Protein AF-A0A7C1UW33-F1 (afdb_monomer_lite)

Radius of gyration: 31.29 Å; chains: 1; bounding box: 49×69×85 Å

pLDDT: mean 89.71, std 13.71, range [46.09, 98.75]

Secondary structure (DSSP, 8-state):
---SHHHHHHHHGGGSS----PPP-PPPPHHHHHHHHHTT-HHHHHHHHHHHHHHH--TTHHHHHHHHHHHHHHHHHHHHHHHHHHHHTT-HHHHHHHHHHHHHH-TT-HHHHHHHHHHHHHHHHHHHHHHHHHHHHHHHHHHHHHHHHHHHHHH-TT-HHHHHHHHHHHHHHHHHHHHHHHH-

Sequence (184 aa):
MKMIPLLLVLFLSVLFTGCIKLPGVKQPSLQEIDNWVASKQYGKALNALKTRQQKQGSPGLEDKIMFIENIASSFDRNQSKLVNALIDQHHLLEARKKLNTALASNPEGKQLNEVRERLNDIQRTKISRLQAQQLLSKAEWLLRARAIQKSLTAIKPDDANGEDNSNIIATQIQNTAGELYHLG

Structure (mmCIF, N/CA/C/O backbone):
data_AF-A0A7C1UW33-F1
#
_entry.id   AF-A0A7C1UW33-F1
#
loop_
_atom_site.group_PDB
_atom_site.id
_atom_site.type_symbol
_atom_site.label_atom_id
_atom_site.label_alt_id
_atom_site.label_comp_id
_atom_site.label_asym_id
_atom_site.label_entity_id
_atom_site.label_seq_id
_atom_site.pdbx_PDB_ins_code
_atom_site.Cartn_x
_atom_site.Cartn_y
_atom_site.Cartn_z
_atom_site.occupancy
_atom_site.B_iso_or_equiv
_atom_site.auth_seq_id
_atom_site.auth_comp_id
_atom_site.auth_asym_id
_atom_site.auth_atom_id
_atom_site.pdbx_PDB_model_num
ATOM 1 N N . MET A 1 1 ? 22.557 59.563 9.976 1.00 46.09 1 MET A N 1
ATOM 2 C CA . MET A 1 1 ? 21.243 58.889 10.092 1.00 46.09 1 MET A CA 1
ATOM 3 C C . MET A 1 1 ? 21.462 57.421 10.465 1.00 46.09 1 MET A C 1
ATOM 5 O O . MET A 1 1 ? 21.650 56.590 9.592 1.00 46.09 1 MET A O 1
ATOM 9 N N . LYS A 1 2 ? 21.548 57.114 11.766 1.00 52.41 2 LYS A N 1
ATOM 10 C CA . LYS A 1 2 ? 21.754 55.761 12.323 1.00 52.41 2 LYS A CA 1
ATOM 11 C C . LYS A 1 2 ? 20.864 55.621 13.567 1.00 52.41 2 LYS A C 1
ATOM 13 O O . LYS A 1 2 ? 21.349 55.739 14.681 1.00 52.41 2 LYS A O 1
ATOM 18 N N . MET A 1 3 ? 19.550 55.487 13.384 1.00 54.88 3 MET A N 1
ATOM 19 C CA . MET A 1 3 ? 18.581 55.362 14.494 1.00 54.88 3 MET A CA 1
ATOM 20 C C . MET A 1 3 ? 17.491 54.306 14.239 1.00 54.88 3 MET A C 1
ATOM 22 O O . MET A 1 3 ? 16.453 54.305 14.882 1.00 54.88 3 MET A O 1
ATOM 26 N N . ILE A 1 4 ? 17.730 53.379 13.310 1.00 59.78 4 ILE A N 1
ATOM 27 C CA . ILE A 1 4 ? 16.784 52.308 12.967 1.00 59.78 4 ILE A CA 1
ATOM 28 C C . ILE A 1 4 ? 17.007 50.988 13.751 1.00 59.78 4 ILE A C 1
ATOM 30 O O . ILE A 1 4 ? 16.020 50.289 13.972 1.00 59.78 4 ILE A O 1
ATOM 34 N N . PRO A 1 5 ? 18.205 50.619 14.271 1.00 58.53 5 PRO A N 1
ATOM 35 C CA . PRO A 1 5 ? 18.362 49.293 14.881 1.00 58.53 5 PRO A CA 1
ATOM 36 C C . PRO A 1 5 ? 17.792 49.186 16.306 1.00 58.53 5 PRO A C 1
ATOM 38 O O . PRO A 1 5 ? 17.570 48.077 16.780 1.00 58.53 5 PRO A O 1
ATOM 41 N N . LEU A 1 6 ? 17.522 50.305 16.993 1.00 56.12 6 LEU A N 1
ATOM 42 C CA . LEU A 1 6 ? 17.045 50.281 18.384 1.00 56.12 6 LEU A CA 1
ATOM 43 C C . LEU A 1 6 ? 15.547 49.942 18.493 1.00 56.12 6 LEU A C 1
ATOM 45 O O . LEU A 1 6 ? 15.125 49.291 19.445 1.00 56.12 6 LEU A O 1
ATOM 49 N N . LEU A 1 7 ? 14.743 50.338 17.499 1.00 57.91 7 LEU A N 1
ATOM 50 C CA . LEU A 1 7 ? 13.293 50.111 17.517 1.00 57.91 7 LEU A CA 1
ATOM 51 C C . LEU A 1 7 ? 12.934 48.637 17.253 1.00 57.91 7 LEU A C 1
ATOM 53 O O . LEU A 1 7 ? 11.930 48.139 17.756 1.00 57.91 7 LEU A O 1
ATOM 57 N N . LEU A 1 8 ? 13.783 47.923 16.504 1.00 57.81 8 LEU A N 1
ATOM 58 C CA . LEU A 1 8 ? 13.555 46.524 16.135 1.00 57.81 8 LEU A CA 1
ATOM 59 C C . LEU A 1 8 ? 13.801 45.559 17.308 1.00 57.81 8 LEU A C 1
ATOM 61 O O . LEU A 1 8 ?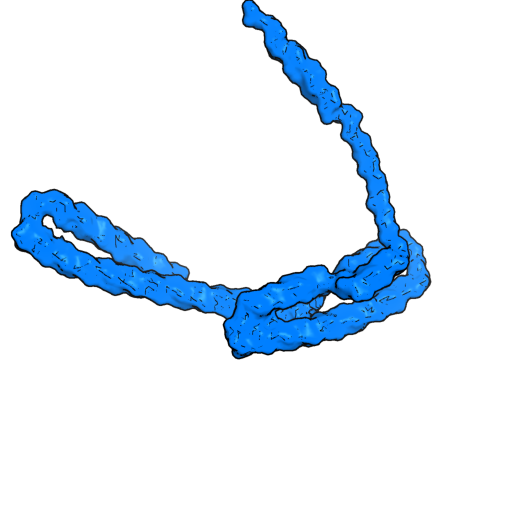 13.129 44.538 17.422 1.00 57.81 8 LEU A O 1
ATOM 65 N N . VAL A 1 9 ? 14.720 45.908 18.215 1.00 60.41 9 VAL A N 1
ATOM 66 C CA . VAL A 1 9 ? 15.020 45.108 19.417 1.00 60.41 9 VAL A CA 1
ATOM 67 C C . VAL A 1 9 ? 13.920 45.258 20.474 1.00 60.41 9 VAL A C 1
ATOM 69 O O . VAL A 1 9 ? 13.610 44.295 21.173 1.00 60.41 9 VAL A O 1
ATOM 72 N N . LEU A 1 10 ? 13.268 46.426 20.550 1.00 56.59 10 LEU A N 1
ATOM 73 C CA . LEU A 1 10 ? 12.170 46.666 21.493 1.00 56.59 10 LEU A CA 1
ATOM 74 C C . LEU A 1 10 ? 10.876 45.929 21.100 1.00 56.59 10 LEU A C 1
ATOM 76 O O . LEU A 1 10 ? 10.093 45.557 21.966 1.00 56.59 10 LEU A O 1
ATOM 80 N N . PHE A 1 11 ? 10.652 45.690 19.803 1.00 59.22 11 PHE A N 1
ATOM 81 C CA . PHE A 1 11 ? 9.469 44.960 19.333 1.00 59.22 11 PHE A CA 1
ATOM 82 C C . PHE A 1 11 ? 9.611 43.436 19.500 1.00 59.22 11 PHE A C 1
ATOM 84 O O . PHE A 1 11 ? 8.617 42.729 19.659 1.00 59.22 11 PHE A O 1
ATOM 91 N N . LEU A 1 12 ? 10.846 42.919 19.520 1.00 60.03 12 LEU A N 1
ATOM 92 C CA . LEU A 1 12 ? 11.114 41.480 19.614 1.00 60.03 12 LEU A CA 1
ATOM 93 C C . LEU A 1 12 ? 10.947 40.917 21.038 1.00 60.03 12 LEU A C 1
ATOM 95 O O . LEU A 1 12 ? 10.664 39.732 21.197 1.00 60.03 12 LEU A O 1
ATOM 99 N N . SER A 1 13 ? 11.075 41.747 22.077 1.00 57.03 13 SER A N 1
ATOM 100 C CA . SER A 1 13 ? 10.945 41.313 23.477 1.00 57.03 13 SER A CA 1
ATOM 101 C C . SER A 1 13 ? 9.493 41.145 23.944 1.00 57.03 13 SER A C 1
ATOM 103 O O . SER A 1 13 ? 9.244 40.415 24.903 1.00 57.03 13 SER A O 1
ATOM 105 N N . VAL A 1 14 ? 8.519 41.741 23.244 1.00 59.16 14 VAL A N 1
ATOM 106 C CA . VAL A 1 14 ? 7.083 41.611 23.568 1.00 59.16 14 VAL A CA 1
ATOM 107 C C . VAL A 1 14 ? 6.503 40.267 23.096 1.00 59.16 14 VAL A C 1
ATOM 109 O O . VAL A 1 14 ? 5.477 39.823 23.602 1.00 59.16 14 VAL A O 1
ATOM 112 N N . LEU A 1 15 ? 7.180 39.561 22.185 1.00 58.38 15 LEU A N 1
ATOM 113 C CA . LEU A 1 15 ? 6.715 38.269 21.662 1.00 58.38 15 LEU A CA 1
ATOM 114 C C . LEU A 1 15 ? 7.091 37.061 22.540 1.00 58.38 15 LEU A C 1
ATOM 116 O O . LEU A 1 15 ? 6.596 35.964 22.292 1.00 58.38 15 LEU A O 1
ATOM 120 N N . PHE A 1 16 ? 7.925 37.236 23.574 1.00 56.84 16 PHE A N 1
ATOM 121 C CA . PHE A 1 16 ? 8.459 36.121 24.374 1.00 56.84 16 PHE A CA 1
ATOM 122 C C . PHE A 1 16 ? 7.877 35.970 25.790 1.00 56.84 16 PHE A C 1
ATOM 124 O O . PHE A 1 16 ? 8.214 35.009 26.476 1.00 56.84 16 PHE A O 1
ATOM 131 N N . THR A 1 17 ? 6.977 36.846 26.250 1.00 60.03 17 THR A N 1
ATOM 132 C CA . THR A 1 17 ? 6.416 36.764 27.620 1.00 60.03 17 THR A CA 1
ATOM 133 C C . THR A 1 17 ? 5.085 36.008 27.725 1.00 60.03 17 THR A C 1
ATOM 135 O O . THR A 1 17 ? 4.523 35.882 28.812 1.00 60.03 17 THR A O 1
ATOM 138 N N . GLY A 1 18 ? 4.593 35.429 26.628 1.00 55.75 18 GLY A N 1
ATOM 139 C CA . GLY A 1 18 ? 3.346 34.665 26.592 1.00 55.75 18 GLY A CA 1
ATOM 140 C C . GLY A 1 18 ? 3.531 33.154 26.739 1.00 55.75 18 GLY A C 1
ATOM 141 O O . GLY A 1 18 ? 3.188 32.416 25.820 1.00 55.75 18 GLY A O 1
ATOM 142 N N . CYS A 1 19 ? 4.014 32.662 27.885 1.00 65.06 19 CYS A N 1
ATOM 143 C CA . CYS A 1 19 ? 3.826 31.251 28.251 1.00 65.06 19 CYS A CA 1
ATOM 144 C C . CYS A 1 19 ? 2.333 31.003 28.523 1.00 65.06 19 CYS A C 1
ATOM 146 O O . CYS A 1 19 ? 1.877 31.016 29.668 1.00 65.06 19 CYS A O 1
ATOM 148 N N . ILE A 1 20 ? 1.554 30.805 27.457 1.00 60.78 20 ILE A N 1
ATOM 149 C CA . ILE A 1 20 ? 0.182 30.313 27.538 1.00 60.78 20 ILE A CA 1
ATOM 150 C C . ILE A 1 20 ? 0.252 28.952 28.230 1.00 60.78 20 ILE A C 1
ATOM 152 O O . ILE A 1 20 ? 0.746 27.974 27.667 1.00 60.78 20 ILE A O 1
ATOM 156 N N . LYS A 1 21 ? -0.234 28.887 29.475 1.00 53.84 21 LYS A N 1
ATOM 157 C CA . LYS A 1 21 ? -0.557 27.619 30.128 1.00 53.84 21 LYS A CA 1
ATOM 158 C C . LYS A 1 21 ? -1.640 26.964 29.278 1.00 53.84 21 LYS A C 1
ATOM 160 O O . LYS A 1 21 ? -2.812 27.311 29.396 1.00 53.84 21 LYS A O 1
ATOM 165 N N . LEU A 1 22 ? -1.224 26.064 28.388 1.00 57.44 22 LEU A N 1
ATOM 166 C CA . LEU A 1 22 ? -2.122 25.188 27.650 1.00 57.44 22 LEU A CA 1
ATOM 167 C C . LEU A 1 22 ? -3.066 24.546 28.676 1.00 57.44 22 LEU A C 1
ATOM 169 O O . LEU A 1 22 ? -2.571 23.912 29.615 1.00 57.44 22 LEU A O 1
ATOM 173 N N . PRO A 1 23 ? -4.392 24.747 28.566 1.00 53.59 23 PRO A N 1
ATOM 174 C CA . PRO A 1 23 ? -5.330 24.113 29.476 1.00 53.59 23 PRO A CA 1
ATOM 175 C C . PRO A 1 23 ? -5.064 22.610 29.429 1.00 53.59 23 PRO A C 1
ATOM 177 O O . PRO A 1 23 ? -5.036 22.016 28.349 1.00 53.59 23 PRO A O 1
ATOM 180 N N . GLY A 1 24 ? -4.779 22.023 30.596 1.00 59.78 24 GLY A N 1
ATOM 181 C CA . GLY A 1 24 ? -4.434 20.611 30.707 1.00 59.78 24 GLY A CA 1
ATOM 182 C C . GLY A 1 24 ? -5.463 19.780 29.953 1.00 59.78 24 GLY A C 1
ATOM 183 O O . GLY A 1 24 ? -6.662 19.955 30.168 1.00 59.78 24 GLY A O 1
ATOM 184 N N . VAL A 1 25 ? -4.992 18.932 29.033 1.00 66.75 25 VAL A N 1
ATOM 185 C CA . VAL A 1 25 ? -5.844 18.103 28.173 1.00 66.75 25 VAL A CA 1
ATOM 186 C C . VAL A 1 25 ? -6.790 17.311 29.069 1.00 66.75 25 VAL A C 1
ATOM 188 O O . VAL A 1 25 ? -6.387 16.354 29.736 1.00 66.75 25 VAL A O 1
ATOM 191 N N . LYS A 1 26 ? -8.046 17.759 29.136 1.00 77.56 26 LYS A N 1
ATOM 192 C CA . LYS A 1 26 ? -9.071 17.128 29.959 1.00 77.56 26 LYS A CA 1
ATOM 193 C C . LYS A 1 26 ? -9.269 15.720 29.415 1.00 77.56 26 LYS A C 1
ATOM 195 O O . LYS A 1 26 ? -9.483 15.545 28.216 1.00 77.56 26 LYS A O 1
ATOM 200 N N . GLN A 1 27 ? -9.149 14.712 30.278 1.00 83.19 27 GLN A N 1
ATOM 201 C CA . GLN A 1 27 ? -9.424 13.347 29.848 1.00 83.19 27 GLN A CA 1
ATOM 202 C C . GLN A 1 27 ? -10.880 13.241 29.383 1.00 83.19 27 GLN A C 1
ATOM 204 O O . GLN A 1 27 ? -11.758 13.814 30.037 1.00 83.19 27 GLN A O 1
ATOM 209 N N . PRO A 1 28 ? -11.141 12.505 28.291 1.00 89.06 28 PRO A N 1
ATOM 210 C CA . PRO A 1 28 ? -12.494 12.328 27.798 1.00 89.06 28 PRO A CA 1
ATOM 211 C C . PRO A 1 28 ? -13.367 11.644 28.855 1.00 89.06 28 PRO A C 1
ATOM 213 O O . PRO A 1 28 ? -12.953 10.729 29.582 1.00 89.06 28 PRO A O 1
ATOM 216 N N . SER A 1 29 ? -14.605 12.103 28.951 1.00 91.56 29 SER A N 1
ATOM 217 C CA . SER A 1 29 ? -15.667 11.453 29.709 1.00 91.56 29 SER A CA 1
ATOM 218 C C . SER A 1 29 ? -15.956 10.052 29.156 1.00 91.56 29 SER A C 1
ATOM 220 O O . SER A 1 29 ? -15.645 9.737 28.007 1.00 91.56 29 SER A O 1
ATOM 222 N N . LEU A 1 30 ? -16.563 9.186 29.973 1.00 92.06 30 LEU A N 1
ATOM 223 C CA . LEU A 1 30 ? -16.975 7.857 29.505 1.00 92.06 30 LEU A CA 1
ATOM 224 C C . LEU A 1 30 ? -18.007 7.951 28.371 1.00 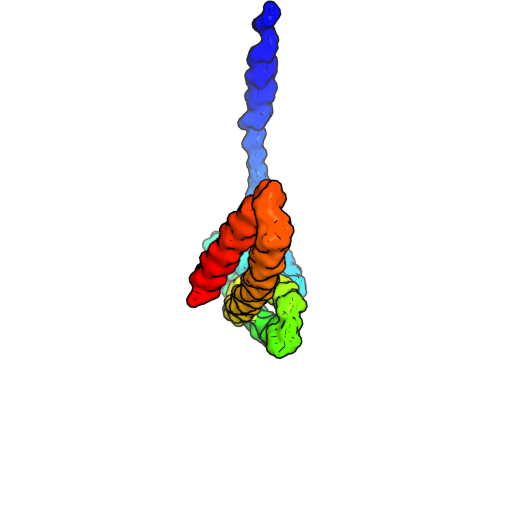92.06 30 LEU A C 1
ATOM 226 O O . LEU A 1 30 ? -17.921 7.170 27.431 1.00 92.06 30 LEU A O 1
ATOM 230 N N . GLN A 1 31 ? -18.887 8.955 28.408 1.00 95.00 31 GLN A N 1
ATOM 231 C CA . GLN A 1 31 ? -19.860 9.218 27.348 1.00 95.00 31 GLN A CA 1
ATOM 232 C C . GLN A 1 31 ? -19.188 9.569 26.012 1.00 95.00 31 GLN A C 1
ATOM 234 O O . GLN A 1 31 ? -19.597 9.080 24.963 1.00 95.00 31 GLN A O 1
ATOM 239 N N . GLU A 1 32 ? -18.134 10.393 26.025 1.00 95.56 32 GLU A N 1
ATOM 240 C CA . GLU A 1 32 ? -17.367 10.701 24.808 1.00 95.56 32 GLU A CA 1
ATOM 241 C C . GLU A 1 32 ? -16.688 9.455 24.234 1.00 95.56 32 GLU A C 1
ATOM 243 O O . GLU A 1 32 ? -16.660 9.276 23.017 1.00 95.56 32 GLU A O 1
ATOM 248 N N . ILE A 1 33 ? -16.186 8.573 25.102 1.00 94.81 33 ILE A N 1
ATOM 249 C CA . ILE A 1 33 ? -15.610 7.289 24.690 1.00 94.81 33 ILE A CA 1
ATOM 250 C C . ILE A 1 33 ? -16.685 6.404 24.046 1.00 94.81 33 ILE A C 1
ATOM 252 O O . ILE A 1 33 ? -16.436 5.825 22.991 1.00 94.81 33 ILE A O 1
ATOM 256 N N . ASP A 1 34 ? -17.888 6.342 24.616 1.00 96.19 34 ASP A N 1
ATOM 257 C CA . ASP A 1 34 ? -19.001 5.574 24.043 1.00 96.19 34 ASP A CA 1
ATOM 258 C C . ASP A 1 34 ? -19.431 6.118 22.676 1.00 96.19 34 ASP A C 1
ATOM 260 O O . ASP A 1 34 ? -19.646 5.350 21.735 1.00 96.19 34 ASP A O 1
ATOM 264 N N . ASN A 1 35 ? -19.435 7.443 22.509 1.00 97.31 35 ASN A N 1
ATOM 265 C CA . ASN A 1 35 ? -19.685 8.080 21.216 1.00 97.31 35 ASN A CA 1
ATOM 266 C C . ASN A 1 35 ? -18.613 7.712 20.173 1.00 97.31 35 ASN A C 1
ATOM 268 O O . ASN A 1 35 ? -18.929 7.538 18.992 1.00 97.31 35 ASN A O 1
ATOM 272 N N . TRP A 1 36 ? -17.350 7.560 20.584 1.00 97.56 36 TRP A N 1
ATOM 273 C CA . TRP A 1 36 ? -16.287 7.074 19.699 1.00 97.56 36 TRP A CA 1
ATOM 274 C C . TRP A 1 36 ? -16.498 5.618 19.302 1.00 97.56 36 TRP A C 1
ATOM 276 O O . TRP A 1 36 ? -16.365 5.303 18.122 1.00 97.56 36 TRP A O 1
ATOM 286 N N . VAL A 1 37 ? -16.891 4.744 20.232 1.00 97.31 37 VAL A N 1
ATOM 287 C CA . VAL A 1 37 ? -17.221 3.343 19.919 1.00 97.31 37 VAL A CA 1
ATOM 288 C C . VAL A 1 37 ? -18.385 3.269 18.926 1.00 97.31 37 VAL A C 1
ATOM 290 O O . VAL A 1 37 ? -18.277 2.573 17.915 1.00 97.31 37 VAL A O 1
ATOM 293 N N . ALA A 1 38 ? -19.452 4.043 19.150 1.00 97.06 38 ALA A N 1
ATOM 294 C CA . ALA A 1 38 ? -20.599 4.129 18.243 1.00 97.06 38 ALA A CA 1
ATOM 295 C C . ALA A 1 38 ? -20.204 4.646 16.847 1.00 97.06 38 ALA A C 1
ATOM 297 O O . ALA A 1 38 ? -20.679 4.149 15.827 1.00 97.06 38 ALA A O 1
ATOM 298 N N . SER A 1 39 ? -19.260 5.589 16.797 1.00 96.81 39 SER A N 1
ATOM 299 C CA . SER A 1 39 ? -18.699 6.140 15.556 1.00 96.81 39 SER A CA 1
ATOM 300 C C . SER A 1 39 ? -17.583 5.280 14.946 1.00 96.81 39 SER A C 1
ATOM 302 O O . SER A 1 39 ? -16.902 5.727 14.023 1.00 96.81 39 SER A O 1
ATOM 304 N N . LYS A 1 40 ? -17.364 4.056 15.452 1.00 97.62 40 LYS A N 1
ATOM 305 C CA . LYS A 1 40 ? -16.312 3.123 15.007 1.00 97.62 40 LYS A CA 1
ATOM 306 C C . LYS A 1 40 ? -14.891 3.690 15.116 1.00 97.62 40 LYS A C 1
ATOM 308 O O . LYS A 1 40 ? -14.013 3.323 14.343 1.00 97.62 40 LYS A O 1
ATOM 313 N N . GLN A 1 41 ? -14.641 4.591 16.058 1.00 97.44 41 GLN A N 1
ATOM 314 C CA . GLN A 1 41 ? -13.320 5.145 16.369 1.00 97.44 41 GLN A CA 1
ATOM 315 C C . GLN A 1 41 ? -12.657 4.322 17.486 1.00 97.44 41 GLN A C 1
ATOM 317 O O . GLN A 1 41 ? -12.327 4.836 18.558 1.00 97.44 41 GLN A O 1
ATOM 322 N N . TYR A 1 42 ? -12.495 3.019 17.250 1.00 97.69 42 TYR A N 1
ATOM 323 C CA . TYR A 1 42 ? -12.065 2.054 18.265 1.00 97.69 42 TYR A CA 1
ATOM 324 C C . TYR A 1 42 ? -10.665 2.342 18.802 1.00 97.69 42 TYR A C 1
ATOM 326 O O . TYR A 1 42 ? -10.473 2.325 20.014 1.00 97.69 42 TYR A O 1
ATOM 334 N N . GLY A 1 43 ? -9.710 2.696 17.934 1.00 95.88 43 GLY A N 1
ATOM 335 C CA . GLY A 1 43 ? -8.352 3.036 18.374 1.00 95.88 43 GLY A CA 1
ATOM 336 C C . GLY A 1 43 ? -8.330 4.212 19.355 1.00 95.88 43 GLY A C 1
ATOM 337 O O . GLY A 1 43 ? -7.632 4.186 20.367 1.00 95.88 43 GLY A O 1
ATOM 338 N N . LYS A 1 44 ? -9.172 5.223 19.110 1.00 96.00 44 LYS A N 1
ATOM 339 C CA . LYS A 1 44 ? -9.299 6.397 19.982 1.00 96.00 44 LYS A CA 1
ATOM 340 C C . LYS A 1 44 ? -9.928 6.040 21.330 1.00 96.00 44 LYS A C 1
ATOM 342 O O . LYS A 1 44 ? -9.425 6.465 22.370 1.00 96.00 44 LYS A O 1
ATOM 347 N N . ALA A 1 45 ? -10.995 5.240 21.310 1.00 97.12 45 ALA A N 1
ATOM 348 C CA . ALA A 1 45 ? -11.665 4.753 22.513 1.00 97.12 45 ALA A CA 1
ATOM 349 C C . ALA A 1 45 ? -10.731 3.904 23.388 1.00 97.12 45 ALA A C 1
ATOM 351 O O . ALA A 1 45 ? -10.600 4.170 24.584 1.00 97.12 45 ALA A O 1
ATOM 352 N N . LEU A 1 46 ? -10.030 2.941 22.785 1.00 96.88 46 LEU A N 1
ATOM 353 C CA . LEU A 1 46 ? -9.096 2.059 23.485 1.00 96.88 46 LEU A CA 1
ATOM 354 C C . LEU A 1 46 ? -7.925 2.832 24.087 1.00 96.88 46 LEU A C 1
ATOM 356 O O . LEU A 1 46 ? -7.622 2.647 25.264 1.00 96.88 46 LEU A O 1
ATOM 360 N N . ASN A 1 47 ? -7.315 3.746 23.329 1.00 95.62 47 ASN A N 1
ATOM 361 C CA . ASN A 1 47 ? -6.210 4.559 23.834 1.00 95.62 47 ASN A CA 1
ATOM 362 C C . ASN A 1 47 ? -6.632 5.402 25.052 1.00 95.62 47 ASN A C 1
ATOM 364 O O . ASN A 1 47 ? -5.928 5.458 26.062 1.00 95.62 47 ASN A O 1
ATOM 368 N N . ALA A 1 48 ? -7.817 6.016 24.996 1.00 94.62 48 ALA A N 1
ATOM 369 C CA . ALA A 1 48 ? -8.335 6.806 26.107 1.00 94.62 48 ALA A CA 1
ATOM 370 C C . ALA A 1 48 ? -8.615 5.962 27.359 1.00 94.62 48 ALA A C 1
ATOM 372 O O . ALA A 1 48 ? -8.260 6.381 28.463 1.00 94.62 48 ALA A O 1
ATOM 373 N N . LEU A 1 49 ? -9.211 4.775 27.201 1.00 94.38 49 LEU A N 1
ATOM 374 C CA . LEU A 1 49 ? -9.483 3.873 28.323 1.00 94.38 49 LEU A CA 1
ATOM 375 C C . LEU A 1 49 ? -8.199 3.322 28.942 1.00 94.38 49 LEU A C 1
ATOM 377 O O . LEU A 1 49 ? -8.059 3.388 30.161 1.00 94.38 49 LEU A O 1
ATOM 381 N N . LYS A 1 50 ? -7.240 2.868 28.127 1.00 93.00 50 LYS A N 1
ATOM 382 C CA . LYS A 1 50 ? -5.932 2.379 28.598 1.00 93.00 50 LYS A CA 1
ATOM 383 C C . LYS A 1 50 ? -5.171 3.476 29.348 1.00 93.00 50 LYS A C 1
ATOM 385 O O . LYS A 1 50 ? -4.705 3.257 30.463 1.00 93.00 50 LYS A O 1
ATOM 390 N N . THR A 1 51 ? -5.156 4.699 28.810 1.00 92.38 51 THR A N 1
ATOM 391 C CA . THR A 1 51 ? -4.553 5.862 29.489 1.00 92.38 51 THR A CA 1
ATOM 392 C C . THR A 1 51 ? -5.247 6.176 30.822 1.00 92.38 51 THR A C 1
ATOM 394 O O . THR A 1 51 ? -4.597 6.565 31.792 1.00 92.38 51 THR A O 1
ATOM 397 N N . ARG A 1 52 ? -6.578 6.045 30.900 1.00 91.12 52 ARG A N 1
ATOM 398 C CA . ARG A 1 52 ? -7.336 6.254 32.145 1.00 91.12 52 ARG A CA 1
ATOM 399 C C . ARG A 1 52 ? -7.044 5.164 33.177 1.00 91.12 52 ARG A C 1
ATOM 401 O O . ARG A 1 52 ? -6.809 5.494 34.337 1.00 91.12 52 ARG A O 1
ATOM 408 N N . GLN A 1 53 ? -7.014 3.901 32.751 1.00 91.19 53 GLN A N 1
ATOM 409 C CA . GLN A 1 53 ? -6.701 2.747 33.595 1.00 91.19 53 GLN A CA 1
ATOM 410 C C . GLN A 1 53 ? -5.323 2.906 34.247 1.00 91.19 53 GLN A C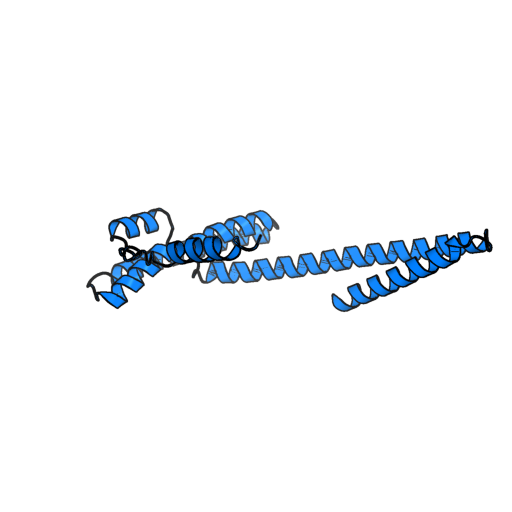 1
ATOM 412 O O . GLN A 1 53 ? -5.218 2.777 35.463 1.00 91.19 53 GLN A O 1
ATOM 417 N N . GLN A 1 54 ? -4.308 3.301 33.470 1.00 89.31 54 GLN A N 1
ATOM 418 C CA . GLN A 1 54 ? -2.946 3.546 33.961 1.00 89.31 54 GLN A CA 1
ATOM 419 C C . GLN A 1 54 ? -2.858 4.659 35.018 1.00 89.31 54 GLN A C 1
ATOM 421 O O . GLN A 1 54 ? -2.005 4.594 35.897 1.00 89.31 54 GLN A O 1
ATOM 426 N N . LYS A 1 55 ? -3.707 5.694 34.937 1.00 87.12 55 LYS A N 1
ATOM 427 C CA . LYS A 1 55 ? -3.639 6.858 35.841 1.00 87.12 55 LYS A CA 1
ATOM 428 C C . LYS A 1 55 ? -4.477 6.725 37.106 1.00 87.12 55 LYS A C 1
ATOM 430 O O . LYS A 1 55 ? -4.106 7.295 38.125 1.00 87.12 55 LYS A O 1
ATOM 435 N N . GLN A 1 56 ? -5.644 6.092 37.013 1.00 80.94 56 GLN A N 1
ATOM 436 C CA . GLN A 1 56 ? -6.666 6.157 38.064 1.00 80.94 56 GLN A CA 1
ATOM 437 C C . GLN A 1 56 ? -7.062 4.792 38.629 1.00 80.94 56 GLN A C 1
ATOM 439 O O . GLN A 1 56 ? -7.738 4.781 39.649 1.00 80.94 56 GLN A O 1
ATOM 444 N N . GLY A 1 57 ? -6.673 3.673 37.997 1.00 73.00 57 GLY A N 1
ATOM 445 C CA . GLY A 1 57 ? -6.974 2.324 38.493 1.00 73.00 57 GLY A CA 1
ATOM 446 C C . GLY A 1 57 ? -8.451 2.144 38.859 1.00 73.00 57 GLY A C 1
ATOM 447 O O . GLY A 1 57 ? -8.783 1.983 40.026 1.00 73.00 57 GLY A O 1
ATOM 448 N N . SER A 1 58 ? -9.359 2.245 37.883 1.00 73.75 58 SER A N 1
ATOM 449 C CA . SER A 1 58 ? -10.805 2.198 38.146 1.00 73.75 58 SER A CA 1
ATOM 450 C C . SER A 1 58 ? -11.378 0.793 37.901 1.00 73.75 58 SER A C 1
ATOM 452 O O . SER A 1 58 ? -11.187 0.252 36.804 1.00 73.75 58 SER A O 1
ATOM 454 N N . PRO A 1 59 ? -12.114 0.219 38.875 1.00 74.81 59 PRO A N 1
ATOM 455 C CA . PRO A 1 59 ? -12.869 -1.020 38.686 1.00 74.81 59 PRO A CA 1
ATOM 456 C C . PRO A 1 59 ? -13.859 -0.886 37.517 1.00 74.81 59 PRO A C 1
ATOM 458 O O . PRO A 1 59 ? -14.551 0.126 37.411 1.00 74.81 59 PRO A O 1
ATOM 461 N N . GLY A 1 60 ? -13.906 -1.881 36.625 1.00 82.19 60 GLY A N 1
ATOM 462 C CA . GLY A 1 60 ? -14.806 -1.924 35.459 1.00 82.19 60 GLY A CA 1
ATOM 463 C C . GLY A 1 60 ? -14.257 -1.322 34.155 1.00 82.19 60 GLY A C 1
ATOM 464 O O . GLY A 1 60 ? -14.868 -1.492 33.098 1.00 82.19 60 GLY A O 1
ATOM 465 N N . LEU A 1 61 ? -13.091 -0.656 34.171 1.00 90.75 61 LEU A N 1
ATOM 466 C CA . LEU A 1 61 ? -12.438 -0.226 32.922 1.00 90.75 61 LEU A CA 1
ATOM 467 C C . LEU A 1 61 ? -11.909 -1.407 32.107 1.00 90.75 61 LEU A C 1
ATOM 469 O O . LEU A 1 61 ? -11.940 -1.345 30.882 1.00 90.75 61 LEU A O 1
ATOM 473 N N . GLU A 1 62 ? -11.444 -2.462 32.772 1.00 92.38 62 GLU A N 1
ATOM 474 C CA . GLU A 1 62 ? -10.911 -3.659 32.118 1.00 92.38 62 GLU A CA 1
ATOM 475 C C . GLU A 1 62 ? -11.982 -4.377 31.292 1.00 92.38 62 GLU A C 1
ATOM 477 O O . GLU A 1 62 ? -11.774 -4.619 30.105 1.00 92.38 62 GLU A O 1
ATOM 482 N N . ASP A 1 63 ? -13.173 -4.582 31.861 1.00 93.31 63 ASP A N 1
ATOM 483 C CA . ASP A 1 63 ? -14.313 -5.165 31.145 1.00 93.31 63 ASP A CA 1
ATOM 484 C C . ASP A 1 63 ? -14.700 -4.330 29.920 1.00 93.31 63 ASP A C 1
ATOM 486 O O . ASP A 1 63 ? -14.955 -4.863 28.837 1.00 93.31 63 ASP A O 1
ATOM 490 N N . LYS A 1 64 ? -14.693 -2.996 30.058 1.00 94.81 64 LYS A N 1
ATOM 491 C CA . LYS A 1 64 ? -14.990 -2.084 28.946 1.00 94.81 64 LYS A CA 1
ATOM 492 C C . LYS A 1 64 ? -13.905 -2.118 27.867 1.00 94.81 64 LYS A C 1
ATOM 494 O O . LYS A 1 64 ? -14.235 -2.065 26.682 1.00 94.81 64 LYS A O 1
ATOM 499 N N . ILE A 1 65 ? -12.631 -2.216 28.252 1.00 96.12 65 ILE A N 1
ATOM 500 C CA . ILE A 1 65 ? -11.512 -2.391 27.318 1.00 96.12 65 ILE A CA 1
ATOM 501 C C . ILE A 1 65 ? -11.688 -3.704 26.555 1.00 96.12 65 ILE A C 1
ATOM 503 O O . ILE A 1 65 ? -11.754 -3.660 25.328 1.00 96.12 65 ILE A O 1
ATOM 507 N N . MET A 1 66 ? -11.873 -4.831 27.249 1.00 96.38 66 MET A N 1
ATOM 508 C CA . MET A 1 66 ? -12.088 -6.140 26.618 1.00 96.38 66 MET A CA 1
ATOM 509 C C . MET A 1 66 ? -13.294 -6.133 25.673 1.00 96.38 66 MET A C 1
ATOM 511 O O . MET A 1 66 ? -13.226 -6.651 24.557 1.00 96.38 66 MET A O 1
ATOM 515 N N . PHE A 1 67 ? -14.402 -5.509 26.078 1.00 96.81 67 PHE A N 1
ATOM 516 C CA . PHE A 1 67 ? -15.586 -5.365 25.233 1.00 96.81 67 PHE A CA 1
ATOM 517 C C . PHE A 1 67 ? -15.274 -4.621 23.925 1.00 96.81 67 PHE A C 1
ATOM 519 O O . PHE A 1 67 ? -15.624 -5.091 22.839 1.00 96.81 67 PHE A O 1
ATOM 526 N N . ILE A 1 68 ? -14.580 -3.484 24.007 1.00 97.50 68 ILE A N 1
ATOM 527 C CA . ILE A 1 68 ? -14.231 -2.691 22.822 1.00 97.50 68 ILE A CA 1
ATOM 528 C C . ILE A 1 68 ? -13.190 -3.417 21.965 1.00 97.50 68 ILE A C 1
ATOM 530 O O . ILE A 1 68 ? -13.303 -3.377 20.742 1.00 97.50 68 ILE A O 1
ATOM 534 N N . GLU A 1 69 ? -12.225 -4.120 22.561 1.00 97.94 69 GLU A N 1
ATOM 535 C CA . GLU A 1 69 ? -11.248 -4.941 21.833 1.00 97.94 69 GLU A CA 1
ATOM 536 C C . GLU A 1 69 ? -11.933 -6.063 21.041 1.00 97.94 69 GLU A C 1
ATOM 538 O O . GLU A 1 69 ? -11.615 -6.274 19.869 1.00 97.94 69 GLU A O 1
ATOM 543 N N . ASN A 1 70 ? -12.946 -6.719 21.613 1.00 98.19 70 ASN A N 1
ATOM 544 C CA . ASN A 1 70 ? -13.731 -7.745 20.921 1.00 98.19 70 ASN A CA 1
ATOM 545 C C . ASN A 1 70 ? -14.506 -7.187 19.714 1.00 98.19 70 ASN A C 1
ATOM 547 O O . ASN A 1 70 ? -14.541 -7.807 18.639 1.00 98.19 70 ASN A O 1
ATOM 551 N N . ILE A 1 71 ? -15.099 -5.998 19.857 1.00 97.94 71 ILE A N 1
ATOM 552 C CA . ILE A 1 71 ? -15.772 -5.306 18.748 1.00 97.94 71 ILE A CA 1
ATOM 553 C C . ILE A 1 71 ? -14.752 -4.881 17.688 1.00 97.94 71 ILE A C 1
ATOM 555 O O . ILE A 1 71 ? -14.972 -5.124 16.499 1.00 97.94 71 ILE A O 1
ATOM 559 N N . ALA A 1 72 ? -13.628 -4.295 18.100 1.00 98.12 72 ALA A N 1
ATOM 560 C CA . ALA A 1 72 ? -12.562 -3.851 17.209 1.00 98.12 72 ALA A CA 1
ATOM 561 C C . ALA A 1 72 ? -11.958 -5.021 16.417 1.00 98.12 72 ALA A C 1
ATOM 563 O O . ALA A 1 72 ? -11.753 -4.901 15.212 1.00 98.12 72 ALA A O 1
ATOM 564 N N . SER A 1 73 ? -11.754 -6.174 17.057 1.00 98.44 73 SER A N 1
ATOM 565 C CA . SER A 1 73 ? -11.296 -7.416 16.421 1.00 98.44 73 SER A CA 1
ATOM 566 C C . SER A 1 73 ? -12.302 -7.938 15.390 1.00 98.44 73 SER A C 1
ATOM 568 O O . SER A 1 73 ? -11.947 -8.337 14.280 1.00 98.44 73 SER A O 1
ATOM 570 N N . SER A 1 74 ? -13.598 -7.877 15.700 1.00 98.38 74 SER A N 1
ATOM 571 C CA . SER A 1 74 ? -14.641 -8.255 14.740 1.00 98.38 74 SER A CA 1
ATOM 572 C C . SER A 1 74 ? -14.725 -7.280 13.561 1.00 98.38 74 SER A C 1
ATOM 574 O O . SER A 1 74 ? -14.888 -7.708 12.417 1.00 98.38 74 SER A O 1
ATOM 576 N N . PHE A 1 75 ? -14.554 -5.982 13.813 1.00 98.50 75 PHE A N 1
ATOM 577 C CA . PHE A 1 75 ? -14.435 -4.968 12.769 1.00 98.50 75 PHE A CA 1
ATOM 578 C C . PHE A 1 75 ? -13.208 -5.206 11.877 1.00 98.50 75 PHE A C 1
ATOM 580 O O . PHE A 1 75 ? -13.362 -5.209 10.656 1.00 98.50 75 PHE A O 1
ATOM 587 N N . ASP A 1 76 ? -12.037 -5.459 12.470 1.00 98.69 76 ASP A N 1
ATOM 588 C CA . ASP A 1 76 ? -10.777 -5.775 11.782 1.00 98.69 76 ASP A CA 1
ATOM 589 C C . ASP A 1 76 ? -10.973 -6.938 10.803 1.00 98.69 76 ASP A C 1
ATOM 591 O O . ASP A 1 76 ? -10.756 -6.780 9.603 1.00 98.69 76 ASP A O 1
ATOM 595 N N . ARG A 1 77 ? -11.541 -8.055 11.283 1.00 98.75 77 ARG A N 1
ATOM 596 C CA . ARG A 1 77 ? -11.861 -9.236 10.459 1.00 98.75 77 ARG A CA 1
ATOM 597 C C . ARG A 1 77 ? -12.819 -8.962 9.310 1.00 98.75 77 ARG A C 1
ATOM 599 O O . ARG A 1 77 ? -12.671 -9.510 8.219 1.00 98.75 77 ARG A O 1
ATOM 606 N N . ASN A 1 78 ? -13.850 -8.163 9.550 1.00 98.62 78 ASN A N 1
ATOM 607 C CA . ASN A 1 78 ? -14.857 -7.898 8.529 1.00 98.62 78 ASN A CA 1
ATOM 608 C C . ASN A 1 78 ? -14.336 -6.926 7.468 1.00 98.62 78 ASN A C 1
ATOM 610 O O . ASN A 1 78 ? -14.563 -7.134 6.277 1.00 98.62 78 ASN A O 1
ATOM 614 N N . GLN A 1 79 ? -13.620 -5.876 7.876 1.00 98.69 79 GLN A N 1
ATOM 615 C CA . GLN A 1 79 ? -13.039 -4.932 6.927 1.00 98.69 79 GLN A CA 1
ATOM 616 C C . GLN A 1 79 ? -11.878 -5.553 6.146 1.00 98.69 79 GLN A C 1
ATOM 618 O O . GLN A 1 79 ? -11.808 -5.334 4.939 1.00 98.69 79 GLN A O 1
ATOM 623 N N . SER A 1 80 ? -11.025 -6.371 6.773 1.00 98.69 80 SER A N 1
ATOM 624 C CA . SER A 1 80 ? -9.935 -7.071 6.079 1.00 98.69 80 SER A CA 1
ATOM 625 C C . SER A 1 80 ? -10.468 -7.961 4.948 1.00 98.69 80 SER A C 1
ATOM 627 O O . SER A 1 80 ? -9.958 -7.897 3.830 1.00 98.69 80 SER A O 1
ATOM 629 N N . LYS A 1 81 ? -11.557 -8.711 5.180 1.00 98.75 81 LYS A N 1
ATOM 630 C CA . LYS A 1 81 ? -12.248 -9.506 4.146 1.00 98.75 81 LYS A CA 1
ATOM 631 C C . LYS A 1 81 ? -12.749 -8.653 2.982 1.00 98.75 81 LYS A C 1
ATOM 633 O O . LYS A 1 81 ? -12.536 -9.013 1.829 1.00 98.75 81 LYS A O 1
ATOM 638 N N . LEU A 1 82 ? -13.390 -7.520 3.273 1.00 98.69 82 LEU A N 1
ATOM 639 C CA . LEU A 1 82 ? -13.896 -6.611 2.240 1.00 98.69 82 LEU A CA 1
ATOM 640 C C . LEU A 1 82 ? -12.765 -6.002 1.403 1.00 98.69 82 LEU A C 1
ATOM 642 O O . LEU A 1 82 ? -12.894 -5.893 0.187 1.00 98.69 82 LEU A O 1
ATOM 646 N N . VAL A 1 83 ? -11.657 -5.617 2.040 1.00 98.69 83 VAL A N 1
ATOM 647 C CA . VAL A 1 83 ? -10.485 -5.094 1.329 1.00 98.69 83 VAL A CA 1
ATOM 648 C C . VAL A 1 83 ? -9.846 -6.190 0.477 1.00 98.69 83 VAL A C 1
ATOM 650 O O . VAL A 1 83 ? -9.559 -5.941 -0.689 1.00 98.69 83 VAL A O 1
ATOM 653 N N . ASN A 1 84 ? -9.678 -7.405 1.007 1.00 98.56 84 ASN A N 1
ATOM 654 C CA . ASN A 1 84 ? -9.147 -8.534 0.240 1.00 98.56 84 ASN A CA 1
ATOM 655 C C . ASN A 1 84 ? -10.006 -8.853 -0.988 1.00 98.56 84 ASN A C 1
ATOM 657 O O . ASN A 1 84 ? -9.453 -9.024 -2.066 1.00 98.56 84 ASN A O 1
ATOM 661 N N . ALA A 1 85 ? -11.335 -8.825 -0.870 1.00 98.62 85 ALA A N 1
ATOM 662 C CA . ALA A 1 85 ? -12.215 -9.022 -2.021 1.00 98.62 85 ALA A CA 1
ATOM 663 C C . ALA A 1 85 ? -11.973 -7.979 -3.131 1.00 98.62 85 ALA A C 1
ATOM 665 O O . ALA A 1 85 ? -11.940 -8.330 -4.307 1.00 98.62 85 ALA A O 1
ATOM 666 N N . LEU A 1 86 ? -11.744 -6.708 -2.773 1.00 98.56 86 LEU A N 1
ATOM 667 C CA . LEU A 1 86 ? -11.386 -5.663 -3.744 1.00 98.56 86 LEU A CA 1
ATOM 668 C C . LEU A 1 86 ? -10.001 -5.902 -4.364 1.00 98.56 86 LEU A C 1
ATOM 670 O O . LEU A 1 86 ? -9.820 -5.669 -5.558 1.00 98.56 86 LEU A O 1
ATOM 674 N N . ILE A 1 87 ? -9.034 -6.381 -3.574 1.00 98.00 87 ILE A N 1
ATOM 675 C CA . ILE A 1 87 ? -7.702 -6.762 -4.068 1.00 98.00 87 ILE A CA 1
ATOM 676 C C . ILE A 1 87 ? -7.818 -7.892 -5.094 1.00 98.00 87 ILE A C 1
ATOM 678 O O . ILE A 1 87 ? -7.263 -7.775 -6.185 1.00 98.00 87 ILE A O 1
ATOM 682 N N . ASP A 1 88 ? -8.565 -8.947 -4.772 1.00 97.62 88 ASP A N 1
ATOM 683 C CA . ASP A 1 88 ? -8.725 -10.125 -5.628 1.00 97.62 88 ASP A CA 1
ATOM 684 C C . ASP A 1 88 ? -9.494 -9.777 -6.925 1.00 97.62 88 ASP A C 1
ATOM 686 O O . ASP A 1 88 ? -9.217 -10.320 -7.995 1.00 97.62 88 ASP A O 1
ATOM 690 N N . GLN A 1 89 ? -10.389 -8.783 -6.872 1.00 98.06 89 GLN A N 1
ATOM 691 C CA . GLN A 1 89 ? -11.071 -8.196 -8.037 1.00 98.06 89 GLN A CA 1
ATOM 692 C C . GLN A 1 89 ? -10.223 -7.169 -8.810 1.00 98.06 89 GLN A C 1
ATOM 694 O O . GLN A 1 89 ? -10.715 -6.547 -9.745 1.00 98.06 89 GLN A O 1
ATOM 699 N N . HIS A 1 90 ? -8.950 -6.975 -8.454 1.00 96.62 90 HIS A N 1
ATOM 700 C CA . HIS A 1 90 ? -8.038 -5.999 -9.069 1.00 96.62 90 HIS A CA 1
ATOM 701 C C . HIS A 1 90 ? -8.463 -4.521 -8.919 1.00 96.62 90 HIS A C 1
ATOM 703 O O . HIS A 1 90 ? -7.878 -3.635 -9.549 1.00 96.62 90 HIS A O 1
ATOM 709 N N . HIS A 1 91 ? -9.403 -4.221 -8.022 1.00 97.75 91 HIS A N 1
ATOM 710 C CA . HIS A 1 91 ? -9.860 -2.873 -7.675 1.00 97.75 91 HIS A CA 1
ATOM 711 C C . HIS A 1 91 ? -8.923 -2.232 -6.633 1.00 97.75 91 HIS A C 1
ATOM 713 O O . HIS A 1 91 ? -9.295 -1.950 -5.492 1.00 97.75 91 HIS A O 1
ATOM 719 N N . LEU A 1 92 ? -7.646 -2.054 -7.001 1.00 96.56 92 LEU A N 1
ATOM 720 C CA . LEU A 1 92 ? -6.580 -1.668 -6.060 1.00 96.56 92 LEU A CA 1
ATOM 721 C C . LEU A 1 92 ? -6.773 -0.272 -5.448 1.00 96.56 92 LEU A C 1
ATOM 723 O O . LEU A 1 92 ? -6.379 -0.037 -4.303 1.00 96.56 92 LEU A O 1
ATOM 727 N N . LEU A 1 93 ? -7.358 0.664 -6.200 1.00 97.25 93 LEU A N 1
ATOM 728 C CA . LEU A 1 93 ? -7.611 2.019 -5.716 1.00 97.25 93 LEU A CA 1
ATOM 729 C C . LEU A 1 93 ? -8.724 2.018 -4.662 1.00 97.25 93 LEU A C 1
ATOM 731 O O . LEU A 1 93 ? -8.560 2.600 -3.587 1.00 97.25 93 LEU A O 1
ATOM 735 N N . GLU A 1 94 ? -9.836 1.344 -4.948 1.00 98.44 94 GLU A N 1
ATOM 736 C CA . GLU A 1 94 ? -10.945 1.154 -4.016 1.00 98.44 94 GLU A CA 1
ATOM 737 C C . GLU A 1 94 ? -10.482 0.399 -2.768 1.00 98.44 94 GLU A C 1
ATOM 739 O O . GLU A 1 94 ? -10.791 0.826 -1.652 1.00 98.44 94 GLU A O 1
ATOM 744 N N . ALA A 1 95 ? -9.688 -0.665 -2.941 1.00 98.50 95 ALA A N 1
ATOM 745 C CA . ALA A 1 95 ? -9.095 -1.424 -1.842 1.00 98.50 95 ALA A CA 1
ATOM 746 C C . ALA A 1 95 ? -8.285 -0.512 -0.913 1.00 98.50 95 ALA A C 1
ATOM 748 O O . ALA A 1 95 ? -8.502 -0.520 0.300 1.00 98.50 95 ALA A O 1
ATOM 749 N N . ARG A 1 96 ? -7.410 0.340 -1.470 1.00 98.44 96 ARG A N 1
ATOM 750 C CA . ARG A 1 96 ? -6.604 1.289 -0.685 1.00 98.44 96 ARG A CA 1
ATOM 751 C C . ARG A 1 96 ? -7.459 2.307 0.060 1.00 98.44 96 ARG A C 1
ATOM 753 O O . ARG A 1 96 ? -7.217 2.552 1.239 1.00 98.44 96 ARG A O 1
ATOM 760 N N . LYS A 1 97 ? -8.467 2.888 -0.598 1.00 98.50 97 LYS A N 1
ATOM 761 C CA . LYS A 1 97 ? -9.390 3.837 0.050 1.00 98.50 97 LYS A CA 1
ATOM 762 C C . LYS A 1 97 ? -10.105 3.176 1.229 1.00 98.50 97 LYS A C 1
ATOM 764 O O . LYS A 1 97 ? -10.089 3.716 2.332 1.00 98.50 97 LYS A O 1
ATOM 769 N N . LYS A 1 98 ? -10.667 1.982 1.012 1.00 98.62 98 LYS A N 1
ATOM 770 C CA . LYS A 1 98 ? -11.387 1.216 2.037 1.00 98.62 98 LYS A CA 1
ATOM 771 C C . LYS A 1 98 ? -10.481 0.846 3.212 1.00 98.62 98 LYS A C 1
ATOM 773 O O . LYS A 1 98 ? -10.877 1.022 4.363 1.00 98.62 98 LYS A O 1
ATOM 778 N N . LEU A 1 99 ? -9.265 0.388 2.920 1.00 98.62 99 LEU A N 1
ATOM 779 C CA . LEU A 1 99 ? -8.253 0.055 3.917 1.00 98.62 99 LEU A CA 1
ATOM 780 C C . LEU A 1 99 ? -7.874 1.266 4.772 1.00 98.62 99 LEU A C 1
ATOM 782 O O . LEU A 1 99 ? -7.872 1.163 5.994 1.00 98.62 99 LEU A O 1
ATOM 786 N N . ASN A 1 100 ? -7.608 2.419 4.152 1.00 98.56 100 ASN A N 1
ATOM 787 C CA . ASN A 1 100 ? -7.262 3.644 4.874 1.00 98.56 100 ASN A CA 1
ATOM 788 C C . ASN A 1 100 ? -8.394 4.083 5.812 1.00 98.56 100 ASN A C 1
ATOM 790 O O . ASN A 1 100 ? -8.138 4.442 6.959 1.00 98.56 100 ASN A O 1
ATOM 794 N N . THR A 1 101 ? -9.650 4.008 5.358 1.00 98.44 101 THR A N 1
ATOM 795 C CA . THR A 1 101 ? -10.813 4.285 6.213 1.00 98.44 101 THR A CA 1
ATOM 796 C C . THR A 1 101 ? -10.893 3.309 7.389 1.00 98.44 101 THR A C 1
ATOM 798 O O . THR A 1 101 ? -11.120 3.731 8.519 1.00 98.44 101 THR A O 1
ATOM 801 N N . ALA A 1 102 ? -10.680 2.013 7.153 1.00 98.38 102 ALA A N 1
ATOM 802 C CA . ALA A 1 102 ? -10.725 1.005 8.209 1.00 98.38 102 ALA A CA 1
ATOM 803 C C . ALA A 1 102 ? -9.580 1.161 9.228 1.00 98.38 102 ALA A C 1
ATOM 805 O O . ALA A 1 102 ? -9.820 1.070 10.430 1.00 98.38 102 ALA A O 1
ATOM 806 N N . LEU A 1 103 ? -8.360 1.463 8.774 1.00 98.38 103 LEU A N 1
ATOM 807 C CA . LEU A 1 103 ? -7.211 1.728 9.644 1.00 98.38 103 LEU A CA 1
ATOM 808 C C . LEU A 1 103 ? -7.366 3.029 10.439 1.00 98.38 103 LEU A C 1
ATOM 810 O O . LEU A 1 103 ? -6.919 3.088 11.575 1.00 98.38 103 LEU A O 1
ATOM 814 N N . ALA A 1 104 ? -8.040 4.051 9.906 1.00 98.00 104 ALA A N 1
ATOM 815 C CA . ALA A 1 104 ? -8.367 5.247 10.687 1.00 98.00 104 ALA A CA 1
ATOM 816 C C . ALA A 1 104 ? -9.305 4.925 11.870 1.00 98.00 104 ALA A C 1
ATOM 818 O O . ALA A 1 104 ? -9.195 5.521 12.941 1.00 98.00 104 ALA A O 1
ATOM 819 N N . SER A 1 105 ? -10.206 3.955 11.687 1.00 97.81 105 SER A N 1
ATOM 820 C CA . SER A 1 105 ? -11.101 3.440 12.729 1.00 97.81 105 SER A CA 1
ATOM 821 C C . SER A 1 105 ? -10.391 2.535 13.745 1.00 97.81 105 SER A C 1
ATOM 823 O O . SER A 1 105 ? -10.624 2.656 14.952 1.00 97.81 105 SER A O 1
ATOM 825 N N . ASN A 1 106 ? -9.531 1.629 13.272 1.00 98.12 106 ASN A N 1
ATOM 826 C CA . ASN A 1 106 ? -8.796 0.669 14.096 1.00 98.12 106 ASN A CA 1
ATOM 827 C C . ASN A 1 106 ? -7.324 0.534 13.641 1.00 98.12 106 ASN A C 1
ATOM 829 O O . ASN A 1 106 ? -6.995 -0.416 12.925 1.00 98.12 106 ASN A O 1
ATOM 833 N N . PRO A 1 107 ? -6.431 1.459 14.044 1.00 97.56 107 PRO A N 1
ATOM 834 C CA . PRO A 1 107 ? -5.045 1.495 13.560 1.00 97.56 107 PRO A CA 1
ATOM 835 C C . PRO A 1 107 ? -4.221 0.257 13.936 1.00 97.56 107 PRO A C 1
ATOM 837 O O . PRO A 1 107 ? -3.346 -0.164 13.181 1.00 97.56 107 PRO A O 1
ATOM 840 N N . GLU A 1 108 ? -4.520 -0.342 15.090 1.00 96.75 108 GLU A N 1
ATOM 841 C CA . GLU A 1 108 ? -3.814 -1.511 15.632 1.00 96.75 108 GLU A CA 1
ATOM 842 C C . GLU A 1 108 ? -4.421 -2.849 15.165 1.00 96.75 108 GLU A C 1
ATOM 844 O O . GLU A 1 108 ? -4.003 -3.912 15.616 1.00 96.75 108 GLU A O 1
ATOM 849 N N . GLY A 1 109 ? -5.402 -2.827 14.251 1.00 98.00 109 GLY A N 1
ATOM 850 C CA . GLY A 1 109 ? -6.028 -4.038 13.711 1.00 98.00 109 GLY A CA 1
ATOM 851 C C . GLY A 1 109 ? -5.013 -4.935 13.001 1.00 98.00 109 GLY A C 1
ATOM 852 O O . GLY A 1 109 ? -4.434 -4.541 11.986 1.00 98.00 109 GLY A O 1
ATOM 853 N N . LYS A 1 110 ? -4.770 -6.139 13.532 1.00 98.38 110 LYS A N 1
ATOM 854 C CA . LYS A 1 110 ? -3.743 -7.055 13.018 1.00 98.38 110 LYS A CA 1
ATOM 855 C C . LYS A 1 110 ? -4.000 -7.417 11.555 1.00 98.38 110 LYS A C 1
ATOM 857 O O . LYS A 1 110 ? -3.094 -7.303 10.733 1.00 98.38 110 LYS A O 1
ATOM 862 N N . GLN A 1 111 ? -5.231 -7.794 11.214 1.00 98.62 111 GLN A N 1
ATOM 863 C CA . GLN A 1 111 ? -5.552 -8.250 9.862 1.00 98.62 111 GLN A CA 1
ATOM 864 C C . GLN A 1 111 ? -5.558 -7.106 8.852 1.00 98.62 111 GLN A C 1
ATOM 866 O O . GLN A 1 111 ? -5.111 -7.279 7.723 1.00 98.62 111 GLN A O 1
ATOM 871 N N . LEU A 1 112 ? -6.033 -5.920 9.235 1.00 98.62 112 LEU A N 1
ATOM 872 C CA . LEU A 1 112 ? -5.937 -4.733 8.388 1.00 98.62 112 LEU A CA 1
ATOM 873 C C . LEU A 1 112 ? -4.478 -4.373 8.085 1.00 98.62 112 LEU A C 1
ATOM 875 O O . LEU A 1 112 ? -4.165 -4.031 6.945 1.00 98.62 112 LEU A O 1
ATOM 879 N N . ASN A 1 113 ? -3.578 -4.482 9.065 1.00 98.69 113 ASN A N 1
ATOM 880 C CA . ASN A 1 113 ? -2.151 -4.256 8.839 1.00 98.69 113 ASN A CA 1
ATOM 881 C C . ASN A 1 113 ? -1.535 -5.331 7.920 1.00 98.69 113 ASN A C 1
ATOM 883 O O . ASN A 1 113 ? -0.811 -4.976 6.995 1.00 98.69 113 ASN A O 1
ATOM 887 N N . GLU A 1 114 ? -1.881 -6.612 8.077 1.00 98.62 114 GLU A N 1
ATOM 888 C CA . GLU A 1 114 ? -1.460 -7.676 7.144 1.00 98.62 114 GLU A CA 1
ATOM 889 C C . GLU A 1 114 ? -1.933 -7.401 5.704 1.00 98.62 114 GLU A C 1
ATOM 891 O O . GLU A 1 114 ? -1.164 -7.508 4.746 1.00 98.62 114 GLU A O 1
ATOM 896 N N . VAL A 1 115 ? -3.190 -6.974 5.538 1.00 98.50 115 VAL A N 1
ATOM 897 C CA . VAL A 1 115 ? -3.743 -6.599 4.228 1.00 98.50 115 VAL A CA 1
ATOM 898 C C . VAL A 1 115 ? -3.052 -5.361 3.651 1.00 98.50 115 VAL A C 1
ATOM 900 O O . VAL A 1 115 ? -2.872 -5.279 2.433 1.00 98.50 115 VAL A O 1
ATOM 903 N N . ARG A 1 116 ? -2.626 -4.409 4.492 1.00 98.69 116 ARG A N 1
ATOM 904 C CA . ARG A 1 116 ? -1.834 -3.253 4.054 1.00 98.69 116 ARG A CA 1
ATOM 905 C C . ARG A 1 116 ? -0.514 -3.681 3.438 1.00 98.69 116 ARG A C 1
ATOM 907 O O . ARG A 1 116 ? -0.200 -3.207 2.348 1.00 98.69 116 ARG A O 1
ATOM 914 N N . GLU A 1 117 ? 0.218 -4.570 4.099 1.00 98.50 117 GLU A N 1
ATOM 915 C CA . GLU A 1 117 ? 1.497 -5.052 3.576 1.00 98.50 117 GLU A CA 1
ATOM 916 C C . GLU A 1 117 ? 1.301 -5.826 2.267 1.00 98.50 117 GLU A C 1
ATOM 918 O O . GLU A 1 117 ? 1.948 -5.507 1.270 1.00 98.50 117 GLU A O 1
ATOM 923 N N . ARG A 1 118 ? 0.297 -6.714 2.197 1.00 97.94 118 ARG A N 1
ATOM 924 C CA . ARG A 1 118 ? -0.073 -7.404 0.945 1.00 97.94 118 ARG A CA 1
ATOM 925 C C . ARG A 1 118 ? -0.373 -6.418 -0.192 1.00 97.94 118 ARG A C 1
ATOM 927 O O . ARG A 1 118 ? 0.095 -6.601 -1.315 1.00 97.94 118 ARG A O 1
ATOM 934 N N . LEU A 1 119 ? -1.162 -5.374 0.073 1.00 97.88 119 LEU A N 1
ATOM 935 C CA . LEU A 1 119 ? -1.509 -4.368 -0.933 1.00 97.88 119 LEU A CA 1
ATOM 936 C C . LEU A 1 119 ? -0.286 -3.548 -1.373 1.00 97.88 119 LEU A C 1
ATOM 938 O O . LEU A 1 119 ? -0.157 -3.246 -2.561 1.00 97.88 119 LEU A O 1
ATOM 942 N N . ASN A 1 120 ? 0.597 -3.189 -0.437 1.00 97.94 120 ASN A N 1
ATOM 943 C CA . ASN A 1 120 ? 1.853 -2.497 -0.730 1.00 97.94 120 ASN A CA 1
ATOM 944 C C . ASN A 1 120 ? 2.742 -3.343 -1.650 1.00 97.94 120 ASN A C 1
ATOM 946 O O . ASN A 1 120 ? 3.238 -2.825 -2.650 1.00 97.94 120 ASN A O 1
ATOM 950 N N . ASP A 1 121 ? 2.892 -4.637 -1.360 1.00 98.06 121 ASP A N 1
ATOM 951 C CA . ASP A 1 121 ? 3.694 -5.554 -2.172 1.00 98.06 121 ASP A CA 1
ATOM 952 C C . ASP A 1 121 ? 3.143 -5.680 -3.597 1.00 98.06 121 ASP A C 1
ATOM 954 O O . ASP A 1 121 ? 3.886 -5.493 -4.562 1.00 98.06 121 ASP A O 1
ATOM 958 N N . ILE A 1 122 ? 1.829 -5.889 -3.748 1.00 97.38 122 ILE A N 1
ATOM 959 C CA . ILE A 1 122 ? 1.173 -5.945 -5.067 1.00 97.38 122 ILE A CA 1
ATOM 960 C C . ILE A 1 122 ? 1.423 -4.655 -5.858 1.00 97.38 122 ILE A C 1
ATOM 962 O O . ILE A 1 122 ? 1.748 -4.699 -7.048 1.00 97.38 122 ILE A O 1
ATOM 966 N N . GLN A 1 123 ? 1.278 -3.495 -5.213 1.00 95.88 123 GLN A N 1
ATOM 967 C CA . GLN A 1 123 ? 1.503 -2.206 -5.861 1.00 95.88 123 GLN A CA 1
ATOM 968 C C . GLN A 1 123 ? 2.966 -2.007 -6.252 1.00 95.88 123 GLN A C 1
ATOM 970 O O . GLN A 1 123 ? 3.223 -1.589 -7.379 1.00 95.88 123 GLN A O 1
ATOM 975 N N . ARG A 1 124 ? 3.915 -2.342 -5.371 1.00 96.00 124 ARG A N 1
ATOM 976 C CA . ARG A 1 124 ? 5.352 -2.240 -5.651 1.00 96.00 124 ARG A CA 1
ATOM 977 C C . ARG A 1 124 ? 5.734 -3.089 -6.859 1.00 96.00 124 ARG A C 1
ATOM 979 O O . ARG A 1 124 ? 6.356 -2.575 -7.785 1.00 96.00 124 ARG A O 1
ATOM 986 N N . THR A 1 125 ? 5.303 -4.349 -6.898 1.00 95.75 125 THR A N 1
ATOM 987 C CA . THR A 1 125 ? 5.565 -5.248 -8.031 1.00 95.75 125 THR A CA 1
ATOM 988 C C . THR A 1 125 ? 4.937 -4.728 -9.321 1.00 95.75 125 THR A C 1
ATOM 990 O O . THR A 1 125 ? 5.578 -4.740 -10.372 1.00 95.75 125 THR A O 1
ATOM 993 N N . LYS A 1 126 ? 3.697 -4.224 -9.265 1.00 95.25 126 LYS A N 1
ATOM 994 C CA . LYS A 1 126 ? 3.026 -3.667 -10.447 1.00 95.25 126 LYS A CA 1
ATOM 995 C C . LYS A 1 126 ? 3.728 -2.411 -10.967 1.00 95.25 126 LYS A C 1
ATOM 997 O O . LYS A 1 126 ? 3.900 -2.287 -12.174 1.00 95.25 126 LYS A O 1
ATOM 1002 N N . ILE A 1 127 ? 4.147 -1.508 -10.080 1.00 95.62 127 ILE A N 1
ATOM 1003 C CA . ILE A 1 127 ? 4.889 -0.291 -10.439 1.00 95.62 127 ILE A CA 1
ATOM 1004 C C . ILE A 1 127 ? 6.228 -0.657 -11.079 1.00 95.62 127 ILE A C 1
ATOM 1006 O O . ILE A 1 127 ? 6.494 -0.198 -12.184 1.00 95.62 127 ILE A O 1
ATOM 1010 N N . SER A 1 128 ? 7.013 -1.531 -10.445 1.00 95.25 128 SER A N 1
ATOM 1011 C CA . SER A 1 128 ? 8.300 -1.995 -10.984 1.00 95.25 128 SER A CA 1
ATOM 1012 C C . SER A 1 128 ? 8.140 -2.605 -12.382 1.00 95.25 128 SER A C 1
ATOM 1014 O O . SER A 1 128 ? 8.846 -2.224 -13.314 1.00 95.25 128 SER A O 1
ATOM 1016 N N . ARG A 1 129 ? 7.130 -3.464 -12.582 1.00 96.00 129 ARG A N 1
ATOM 1017 C CA . ARG A 1 129 ? 6.827 -4.034 -13.902 1.00 96.00 129 ARG A CA 1
ATOM 1018 C C . ARG A 1 129 ? 6.480 -2.965 -14.940 1.00 96.00 129 ARG A C 1
ATOM 1020 O O . ARG A 1 129 ? 6.954 -3.044 -16.069 1.00 96.00 129 ARG A O 1
ATOM 1027 N N . LEU A 1 130 ? 5.641 -1.993 -14.584 1.00 96.56 130 LEU A N 1
ATOM 1028 C CA . LEU A 1 130 ? 5.253 -0.911 -15.494 1.00 96.56 130 LEU A CA 1
ATOM 1029 C C . LEU A 1 130 ? 6.444 -0.010 -15.840 1.00 96.56 130 LEU A C 1
ATOM 1031 O O . LEU A 1 130 ? 6.592 0.379 -16.995 1.00 96.56 130 LEU A O 1
ATOM 1035 N N . GLN A 1 131 ? 7.320 0.271 -14.874 1.00 97.19 131 GLN A N 1
ATOM 1036 C CA . GLN A 1 131 ? 8.558 1.019 -15.097 1.00 97.19 131 GLN A CA 1
ATOM 1037 C C . GLN A 1 131 ? 9.493 0.272 -16.052 1.00 97.19 131 GLN A C 1
ATOM 1039 O O . GLN A 1 131 ? 9.970 0.859 -17.021 1.00 97.19 131 GLN A O 1
ATOM 1044 N N . ALA A 1 132 ? 9.686 -1.034 -15.853 1.00 96.81 132 ALA A N 1
ATOM 1045 C CA . ALA A 1 132 ? 10.480 -1.854 -16.764 1.00 96.81 132 ALA A CA 1
ATOM 1046 C C . ALA A 1 132 ? 9.895 -1.856 -18.189 1.00 96.81 132 ALA A C 1
ATOM 1048 O O . ALA A 1 132 ? 10.625 -1.671 -19.160 1.00 96.81 132 ALA A O 1
ATOM 1049 N N . GLN A 1 133 ? 8.570 -1.990 -18.330 1.00 97.50 133 GLN A N 1
ATOM 1050 C CA . GLN A 1 133 ? 7.890 -1.917 -19.631 1.00 97.50 133 GLN A CA 1
ATOM 1051 C C . GLN A 1 133 ? 8.070 -0.556 -20.314 1.00 97.50 133 GLN A C 1
ATOM 1053 O O . GLN A 1 133 ? 8.317 -0.494 -21.521 1.00 97.50 133 GLN A O 1
ATOM 1058 N N . GLN A 1 134 ? 7.970 0.533 -19.551 1.00 97.94 134 GLN A N 1
ATOM 1059 C CA . GLN A 1 134 ? 8.189 1.886 -20.053 1.00 97.94 134 GLN A CA 1
ATOM 1060 C C . GLN A 1 134 ? 9.624 2.063 -20.563 1.00 97.94 134 GLN A C 1
ATOM 1062 O O . GLN A 1 134 ? 9.826 2.580 -21.662 1.00 97.94 134 GLN A O 1
ATOM 1067 N N . LEU A 1 135 ? 10.617 1.617 -19.792 1.00 96.88 135 LEU A N 1
ATOM 1068 C CA . LEU A 1 135 ? 12.024 1.734 -20.165 1.00 96.88 135 LEU A CA 1
ATOM 1069 C C . LEU A 1 135 ? 12.389 0.847 -21.353 1.00 96.88 135 LEU A C 1
ATO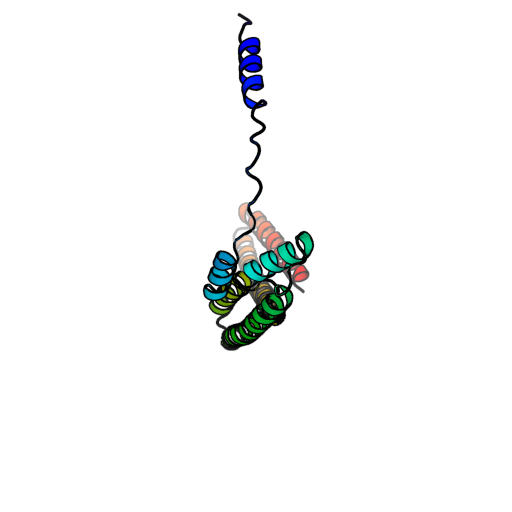M 1071 O O . LEU A 1 135 ? 13.121 1.296 -22.231 1.00 96.88 135 LEU A O 1
ATOM 1075 N N . LEU A 1 136 ? 11.836 -0.364 -21.436 1.00 97.06 136 LEU A N 1
ATOM 1076 C CA . LEU A 1 136 ? 12.011 -1.227 -22.602 1.00 97.06 136 LEU A CA 1
ATOM 1077 C C . LEU A 1 136 ? 11.453 -0.556 -23.865 1.00 97.06 136 LEU A C 1
ATOM 1079 O O . LEU A 1 136 ? 12.155 -0.446 -24.867 1.00 97.06 136 LEU A O 1
ATOM 1083 N N . SER A 1 137 ? 10.236 -0.011 -23.784 1.00 97.38 137 SER A N 1
ATOM 1084 C CA . SER A 1 137 ? 9.613 0.718 -24.898 1.00 97.38 137 SER A CA 1
ATOM 1085 C C . SER A 1 137 ? 10.450 1.933 -25.322 1.00 97.38 137 SER A C 1
ATOM 1087 O O . SER A 1 137 ? 10.629 2.200 -26.511 1.00 97.38 137 SER A O 1
ATOM 1089 N N . LYS A 1 138 ? 11.011 2.662 -24.348 1.00 97.69 138 LYS A N 1
ATOM 1090 C CA . LYS A 1 138 ? 11.928 3.783 -24.593 1.00 97.69 138 LYS A CA 1
ATOM 1091 C C . LYS A 1 138 ? 13.218 3.318 -25.274 1.00 97.69 138 LYS A C 1
ATOM 1093 O O . LYS A 1 138 ? 13.651 3.954 -26.231 1.00 97.69 138 LYS A O 1
ATOM 1098 N N . ALA A 1 139 ? 13.817 2.217 -24.823 1.00 96.94 139 ALA A N 1
ATOM 1099 C CA . ALA A 1 139 ? 15.027 1.656 -25.418 1.00 96.94 139 ALA A CA 1
ATOM 1100 C C . ALA A 1 139 ? 14.797 1.232 -26.877 1.00 96.94 139 ALA A C 1
ATOM 1102 O O . ALA A 1 139 ? 15.589 1.580 -27.751 1.00 96.94 139 ALA A O 1
ATOM 1103 N N . GLU A 1 140 ? 13.683 0.555 -27.166 1.00 97.31 140 GLU A N 1
ATOM 1104 C CA . GLU A 1 140 ? 13.301 0.183 -28.532 1.00 97.31 140 GLU A CA 1
ATOM 1105 C C . GLU A 1 140 ? 13.148 1.406 -29.441 1.00 97.31 140 GLU A C 1
ATOM 1107 O O . GLU A 1 140 ? 13.656 1.419 -30.567 1.00 97.31 140 GLU A O 1
ATOM 1112 N N . TRP A 1 141 ? 12.481 2.454 -28.949 1.00 98.06 141 TRP A N 1
ATOM 1113 C CA . TRP A 1 141 ? 12.342 3.711 -29.680 1.00 98.06 141 TRP A CA 1
ATOM 1114 C C . TRP A 1 141 ? 13.705 4.359 -29.959 1.00 98.06 141 TRP A C 1
ATOM 1116 O O . TRP A 1 141 ? 13.979 4.728 -31.101 1.00 98.06 141 TRP A O 1
ATOM 1126 N N . LEU A 1 142 ? 14.590 4.425 -28.959 1.00 97.75 142 LEU A N 1
ATOM 1127 C CA . LEU A 1 142 ? 15.933 4.996 -29.100 1.00 97.75 142 LEU A CA 1
ATOM 1128 C C . LEU A 1 142 ? 16.801 4.230 -30.103 1.00 97.75 142 LEU A C 1
ATOM 1130 O O . LEU A 1 142 ? 17.529 4.843 -30.883 1.00 97.75 142 LEU A O 1
ATOM 1134 N N . LEU A 1 143 ? 16.718 2.898 -30.125 1.00 96.56 143 LEU A N 1
ATOM 1135 C CA . LEU A 1 143 ? 17.450 2.075 -31.091 1.00 96.56 143 LEU A CA 1
ATOM 1136 C C . LEU A 1 143 ? 16.998 2.357 -32.529 1.00 96.56 143 LEU A C 1
ATOM 1138 O O . LEU A 1 143 ? 17.835 2.497 -33.424 1.00 96.56 143 LEU A O 1
ATOM 1142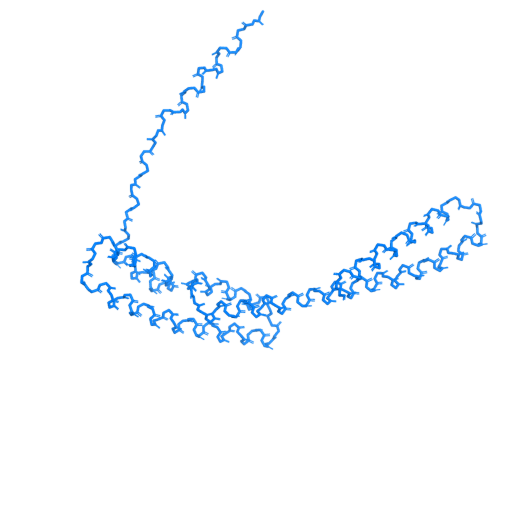 N N . ARG A 1 144 ? 15.686 2.506 -32.750 1.00 97.81 144 ARG A N 1
ATOM 1143 C CA . ARG A 1 144 ? 15.142 2.907 -34.058 1.00 97.81 144 ARG A CA 1
ATOM 1144 C C . ARG A 1 144 ? 15.569 4.326 -34.427 1.00 97.81 144 ARG A C 1
ATOM 1146 O O . ARG A 1 144 ? 16.025 4.543 -35.548 1.00 97.81 144 ARG A O 1
ATOM 1153 N N . ALA A 1 145 ? 15.482 5.266 -33.486 1.00 97.00 145 ALA A N 1
ATOM 1154 C CA . ALA A 1 145 ? 15.918 6.646 -33.686 1.00 97.00 145 ALA A CA 1
ATOM 1155 C C . ALA A 1 145 ? 17.401 6.712 -34.078 1.00 97.00 145 ALA A C 1
ATOM 1157 O O . ALA A 1 145 ? 17.755 7.404 -35.029 1.00 97.00 145 ALA A O 1
ATOM 1158 N N . ARG A 1 146 ? 18.261 5.917 -33.428 1.00 95.94 146 ARG A N 1
ATOM 1159 C CA . ARG A 1 146 ? 19.687 5.816 -33.766 1.00 95.94 146 ARG A CA 1
ATOM 1160 C C . ARG A 1 146 ? 19.912 5.323 -35.194 1.00 95.94 146 ARG A C 1
ATOM 1162 O O . ARG A 1 146 ? 20.764 5.863 -35.896 1.00 95.94 146 ARG A O 1
ATOM 1169 N N . ALA A 1 147 ? 19.170 4.305 -35.632 1.00 96.25 147 ALA A N 1
ATOM 1170 C CA . ALA A 1 147 ? 19.279 3.775 -36.992 1.00 96.25 147 ALA A CA 1
ATOM 1171 C C . ALA A 1 147 ? 18.847 4.807 -38.053 1.00 96.25 147 ALA A C 1
ATOM 1173 O O . ALA A 1 147 ? 19.518 4.963 -39.077 1.00 96.25 147 ALA A O 1
ATOM 1174 N N . ILE A 1 148 ? 17.769 5.550 -37.782 1.00 95.38 148 ILE A N 1
ATOM 1175 C CA . ILE A 1 148 ? 17.305 6.651 -38.639 1.00 95.38 148 ILE A CA 1
ATOM 1176 C C . ILE A 1 148 ? 18.357 7.763 -38.683 1.00 95.38 148 ILE A C 1
ATOM 1178 O O . ILE A 1 148 ? 18.754 8.175 -39.769 1.00 95.38 148 ILE A O 1
ATOM 1182 N N . GLN A 1 149 ? 18.868 8.192 -37.526 1.00 94.69 149 GLN A N 1
ATOM 1183 C CA . GLN A 1 149 ? 19.881 9.244 -37.436 1.00 94.69 149 GLN A CA 1
ATOM 1184 C C . GLN A 1 149 ? 21.158 8.868 -38.195 1.00 94.69 149 GLN A C 1
ATOM 1186 O O . GLN A 1 149 ? 21.666 9.668 -38.972 1.00 94.69 149 GLN A O 1
ATOM 1191 N N . LYS A 1 150 ? 21.623 7.619 -38.062 1.00 93.62 150 LYS A N 1
ATOM 1192 C CA . LYS A 1 150 ? 22.760 7.100 -38.836 1.00 93.62 150 LYS A CA 1
ATOM 1193 C C . LYS A 1 150 ? 22.522 7.202 -40.346 1.00 93.62 150 LYS A C 1
ATOM 1195 O O . LYS A 1 150 ? 23.438 7.543 -41.088 1.00 93.62 150 LYS A O 1
ATOM 1200 N N . SER A 1 151 ? 21.302 6.912 -40.796 1.00 94.94 151 SER A N 1
ATOM 1201 C CA . SER A 1 151 ? 20.929 7.016 -42.211 1.00 94.94 151 SER A CA 1
ATOM 1202 C C . SER A 1 151 ? 20.893 8.475 -42.682 1.00 94.94 151 SER A C 1
ATOM 1204 O O . SER A 1 151 ? 21.353 8.768 -43.780 1.00 94.94 151 SER A O 1
ATOM 1206 N N . LEU A 1 152 ? 20.410 9.400 -41.844 1.00 91.75 152 LEU A N 1
ATOM 1207 C CA . LEU A 1 152 ? 20.407 10.837 -42.139 1.00 91.75 152 LEU A CA 1
ATOM 1208 C C . LEU A 1 152 ? 21.826 11.403 -42.255 1.00 91.75 152 LEU A C 1
ATOM 1210 O O . LEU A 1 152 ? 22.127 12.059 -43.249 1.00 91.75 152 LEU A O 1
ATOM 1214 N N . THR A 1 153 ? 22.706 11.102 -41.297 1.00 92.69 153 THR A N 1
ATOM 1215 C CA . THR A 1 153 ? 24.111 11.543 -41.324 1.00 92.69 153 THR A CA 1
ATOM 1216 C C . THR A 1 153 ? 24.858 10.994 -42.542 1.00 92.69 153 THR A C 1
ATOM 1218 O O . THR A 1 153 ? 25.670 11.699 -43.127 1.00 92.69 153 THR A O 1
ATOM 1221 N N . ALA A 1 154 ? 24.553 9.769 -42.988 1.00 92.19 154 ALA A N 1
ATOM 1222 C CA . ALA A 1 154 ? 25.147 9.211 -44.206 1.00 92.19 154 ALA A CA 1
ATOM 1223 C C . ALA A 1 154 ? 24.733 9.965 -45.486 1.00 92.19 154 ALA A C 1
ATOM 1225 O O . ALA A 1 154 ? 25.499 10.010 -46.444 1.00 92.19 154 ALA A O 1
ATOM 1226 N N . ILE A 1 155 ? 23.531 10.551 -45.510 1.00 93.62 155 ILE A N 1
ATOM 1227 C CA . ILE A 1 155 ? 23.025 11.346 -46.641 1.00 93.62 155 ILE A CA 1
ATOM 1228 C C . ILE A 1 155 ? 23.528 12.797 -46.562 1.00 93.62 155 ILE A C 1
ATOM 1230 O O . ILE A 1 155 ? 23.755 13.424 -47.595 1.00 93.62 155 ILE A O 1
ATOM 1234 N N . LYS A 1 156 ? 23.687 13.342 -45.351 1.00 92.00 156 LYS A N 1
ATOM 1235 C CA . LYS A 1 156 ? 24.109 14.725 -45.090 1.00 92.00 156 LYS A CA 1
ATOM 1236 C C . LYS A 1 156 ? 25.281 14.751 -44.099 1.00 92.00 156 LYS A C 1
ATOM 1238 O O . LYS A 1 156 ? 25.061 15.030 -42.921 1.00 92.00 156 LYS A O 1
ATOM 1243 N N . PRO A 1 157 ? 26.509 14.457 -44.556 1.00 84.38 157 PRO A N 1
ATOM 1244 C CA . PRO A 1 157 ? 27.666 14.361 -43.666 1.00 84.38 157 PRO A CA 1
ATOM 1245 C C . PRO A 1 157 ? 28.070 15.709 -43.052 1.00 84.38 157 PRO A C 1
ATOM 1247 O O . PRO A 1 157 ? 28.554 15.729 -41.928 1.00 84.38 157 PRO A O 1
ATOM 1250 N N . ASP A 1 158 ? 27.812 16.824 -43.742 1.00 89.75 158 ASP A N 1
ATOM 1251 C CA . ASP A 1 158 ? 28.189 18.172 -43.284 1.00 89.75 158 ASP A CA 1
ATOM 1252 C C . ASP A 1 158 ? 27.147 18.815 -42.339 1.00 89.75 158 ASP A C 1
ATOM 1254 O O . ASP A 1 158 ? 27.290 19.971 -41.936 1.00 89.75 158 ASP A O 1
ATOM 1258 N N . ASP A 1 159 ? 26.070 18.098 -41.989 1.00 87.19 159 ASP A N 1
ATOM 1259 C CA . ASP A 1 159 ? 25.090 18.571 -41.007 1.00 87.19 159 ASP A CA 1
ATOM 1260 C C . ASP A 1 159 ? 25.662 18.424 -39.593 1.00 87.19 159 ASP A C 1
ATOM 1262 O O . ASP A 1 159 ? 25.638 17.340 -39.007 1.00 87.19 159 ASP A O 1
ATOM 1266 N N . ALA A 1 160 ? 26.144 19.535 -39.033 1.00 77.75 160 ALA A N 1
ATOM 1267 C CA . ALA A 1 160 ? 26.705 19.598 -37.684 1.00 77.75 160 ALA A CA 1
ATOM 1268 C C . ALA A 1 160 ? 25.755 19.042 -36.604 1.00 77.75 160 ALA A C 1
ATOM 1270 O O . ALA A 1 160 ? 26.207 18.465 -35.619 1.00 77.75 160 ALA A O 1
ATOM 1271 N N . ASN A 1 161 ? 24.434 19.126 -36.808 1.00 86.94 161 ASN A N 1
ATOM 1272 C CA . ASN A 1 161 ? 23.461 18.580 -35.856 1.00 86.94 161 ASN A CA 1
ATOM 1273 C C . ASN A 1 161 ? 23.403 17.045 -35.891 1.00 86.94 161 ASN A C 1
ATOM 1275 O O . ASN A 1 161 ? 22.845 16.414 -34.991 1.00 86.94 161 ASN A O 1
ATOM 1279 N N . GLY A 1 162 ? 23.931 16.425 -36.948 1.00 84.25 162 GLY A N 1
ATOM 1280 C CA . GLY A 1 162 ? 23.855 14.992 -37.173 1.00 84.25 162 GLY A CA 1
ATOM 1281 C C . GLY A 1 162 ? 24.632 14.180 -36.138 1.00 84.25 162 GLY A C 1
ATOM 1282 O O . GLY A 1 162 ? 24.129 13.169 -35.637 1.00 84.25 162 GLY A O 1
ATOM 1283 N N . GLU A 1 163 ? 25.839 14.636 -35.809 1.00 85.19 163 GLU A N 1
ATOM 1284 C CA . GLU A 1 163 ? 26.720 13.994 -34.832 1.00 85.19 163 GLU A CA 1
ATOM 1285 C C . GLU A 1 163 ? 26.257 14.254 -33.393 1.00 85.19 163 GLU A C 1
ATOM 1287 O O . GLU A 1 163 ? 26.141 13.310 -32.606 1.00 85.19 163 GLU A O 1
ATOM 1292 N N . ASP A 1 164 ? 25.853 15.490 -33.083 1.00 90.38 164 ASP A N 1
ATOM 1293 C CA . ASP A 1 164 ? 25.279 15.858 -31.784 1.00 90.38 164 ASP A CA 1
ATOM 1294 C C . ASP A 1 164 ? 24.034 15.025 -31.454 1.00 90.38 164 ASP A C 1
ATOM 1296 O O . ASP A 1 164 ? 23.942 14.420 -30.381 1.00 90.38 164 ASP A O 1
ATOM 1300 N N . ASN A 1 165 ? 23.101 14.898 -32.403 1.00 90.88 165 ASN A N 1
ATOM 1301 C CA . ASN A 1 165 ? 21.901 14.079 -32.223 1.00 90.88 165 ASN A CA 1
ATOM 1302 C C . ASN A 1 165 ? 22.238 12.595 -32.013 1.00 90.88 165 ASN A C 1
ATOM 1304 O O . ASN A 1 165 ? 21.610 11.927 -31.187 1.00 90.88 165 ASN A O 1
ATOM 1308 N N . SER A 1 166 ? 23.246 12.066 -32.715 1.00 90.94 166 SER A N 1
ATOM 1309 C CA . SER A 1 166 ? 23.713 10.687 -32.521 1.00 90.94 166 SER A CA 1
ATOM 1310 C C . SER A 1 166 ? 24.279 10.470 -31.110 1.00 90.94 166 SER A C 1
ATOM 1312 O O . SER A 1 166 ? 23.950 9.471 -30.461 1.00 90.94 166 SER A O 1
ATOM 1314 N N . ASN A 1 167 ? 25.065 11.422 -30.601 1.00 93.12 167 ASN A N 1
ATOM 1315 C CA . ASN A 1 167 ? 25.641 11.375 -29.255 1.00 93.12 167 ASN A CA 1
ATOM 1316 C C . ASN A 1 167 ? 24.567 11.479 -28.161 1.00 93.12 167 ASN A C 1
ATOM 1318 O O . ASN A 1 167 ? 24.605 10.728 -27.179 1.00 93.12 167 ASN A O 1
ATOM 1322 N N . ILE A 1 168 ? 23.564 12.342 -28.350 1.00 95.88 168 ILE A N 1
ATOM 1323 C CA . ILE A 1 168 ? 22.406 12.451 -27.450 1.00 95.88 168 ILE A CA 1
ATOM 1324 C C . ILE A 1 168 ? 21.654 11.120 -27.390 1.00 95.88 168 ILE A C 1
ATOM 1326 O O . ILE A 1 168 ? 21.401 10.605 -26.298 1.00 95.88 168 ILE A O 1
ATOM 1330 N N . ILE A 1 169 ? 21.335 10.524 -28.544 1.00 95.50 169 ILE A N 1
ATOM 1331 C CA . ILE A 1 169 ? 20.634 9.234 -28.601 1.00 95.50 169 ILE A CA 1
ATOM 1332 C C . ILE A 1 169 ? 21.472 8.135 -27.932 1.00 95.50 169 ILE A C 1
ATOM 1334 O O . ILE A 1 169 ? 20.937 7.349 -27.150 1.00 95.50 169 ILE A O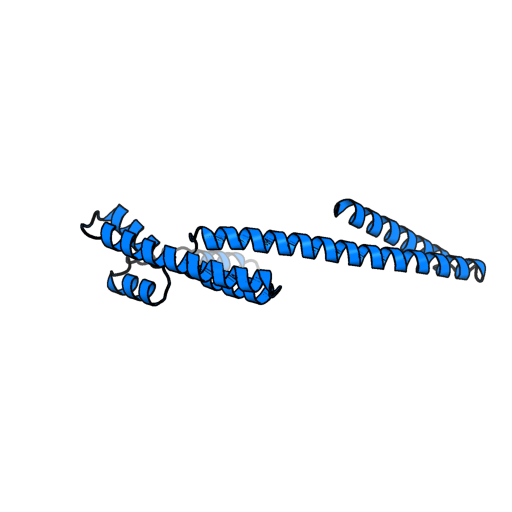 1
ATOM 1338 N N . ALA A 1 170 ? 22.785 8.087 -28.180 1.00 94.88 170 ALA A N 1
ATOM 1339 C CA . ALA A 1 170 ? 23.681 7.115 -27.551 1.00 94.88 170 ALA A CA 1
ATOM 1340 C C . ALA A 1 170 ? 23.702 7.248 -26.018 1.00 94.88 170 ALA A C 1
ATOM 1342 O O . ALA A 1 170 ? 23.583 6.244 -25.313 1.00 94.88 170 ALA A O 1
ATOM 1343 N N . THR A 1 171 ? 23.768 8.479 -25.508 1.00 97.38 171 THR A N 1
ATOM 1344 C CA . THR A 1 171 ? 23.718 8.772 -24.067 1.00 97.38 171 THR A CA 1
ATOM 1345 C C . THR A 1 171 ? 22.381 8.340 -23.466 1.00 97.38 171 THR A C 1
ATOM 1347 O O . THR A 1 171 ? 22.333 7.686 -22.426 1.00 97.38 171 THR A O 1
ATOM 1350 N N . GLN A 1 172 ? 21.269 8.634 -24.144 1.00 97.38 172 GLN A N 1
ATOM 1351 C CA . GLN A 1 172 ? 19.939 8.224 -23.689 1.00 97.38 172 GLN A CA 1
ATOM 1352 C C . GLN A 1 172 ? 19.766 6.700 -23.672 1.00 97.38 172 GLN A C 1
ATOM 1354 O O . GLN A 1 172 ? 19.090 6.184 -22.777 1.00 97.38 172 GLN A O 1
ATOM 1359 N N . ILE A 1 173 ? 20.383 5.973 -24.612 1.00 96.56 173 ILE A N 1
ATOM 1360 C CA . ILE A 1 173 ? 20.415 4.502 -24.604 1.00 96.56 173 ILE A CA 1
ATOM 1361 C C . ILE A 1 173 ? 21.160 4.004 -23.366 1.00 96.56 173 ILE A C 1
ATOM 1363 O O . ILE A 1 173 ? 20.628 3.158 -22.652 1.00 96.56 173 ILE A O 1
ATOM 1367 N N . GLN A 1 174 ? 22.354 4.540 -23.090 1.00 96.56 174 GLN A N 1
ATOM 1368 C CA . GLN A 1 174 ? 23.154 4.147 -21.925 1.00 96.56 174 GLN A CA 1
ATOM 1369 C C . GLN A 1 174 ? 22.413 4.407 -20.611 1.00 96.56 174 GLN A C 1
ATOM 1371 O O . GLN A 1 174 ? 22.327 3.508 -19.777 1.00 96.56 174 GLN A O 1
ATOM 1376 N N . ASN A 1 175 ? 21.802 5.585 -20.460 1.00 97.12 175 ASN A N 1
ATOM 1377 C CA . ASN A 1 175 ? 21.019 5.923 -19.270 1.00 97.12 175 ASN A CA 1
ATOM 1378 C C . ASN A 1 175 ? 19.823 4.979 -19.100 1.00 97.12 175 ASN A C 1
ATOM 1380 O O . ASN A 1 175 ? 19.614 4.433 -18.023 1.00 97.12 175 ASN A O 1
ATOM 1384 N N . THR A 1 176 ? 19.078 4.721 -20.179 1.00 96.19 176 THR A N 1
ATOM 1385 C CA . THR A 1 176 ? 17.916 3.815 -20.141 1.00 96.19 176 THR A CA 1
ATOM 1386 C C . THR A 1 176 ? 18.333 2.377 -19.812 1.00 96.19 176 THR A C 1
ATOM 1388 O O . THR A 1 176 ? 17.640 1.697 -19.059 1.00 96.19 176 THR A O 1
ATOM 1391 N N . ALA A 1 177 ? 19.474 1.914 -20.331 1.00 93.81 177 ALA A N 1
ATOM 1392 C CA . ALA A 1 177 ? 20.029 0.603 -20.001 1.00 93.81 177 ALA A CA 1
ATOM 1393 C C . ALA A 1 177 ? 20.472 0.517 -18.530 1.00 93.81 177 ALA A C 1
ATOM 1395 O O . ALA A 1 177 ? 20.196 -0.483 -17.871 1.00 93.81 177 ALA A O 1
ATOM 1396 N N . GLY A 1 178 ? 21.104 1.571 -18.002 1.00 95.50 178 GLY A N 1
ATOM 1397 C CA . GLY A 1 178 ? 21.460 1.668 -16.585 1.00 95.50 178 GLY A CA 1
ATOM 1398 C C . GLY A 1 178 ? 20.231 1.652 -15.674 1.00 95.50 178 GLY A C 1
ATOM 1399 O O . GLY A 1 178 ? 20.195 0.910 -14.698 1.00 95.50 178 GLY A O 1
ATOM 1400 N N . GLU A 1 179 ? 19.184 2.401 -16.026 1.00 95.25 179 GLU A N 1
ATOM 1401 C CA . GLU A 1 179 ? 17.910 2.392 -15.297 1.00 95.25 179 GLU A CA 1
ATOM 1402 C C . GLU A 1 179 ? 17.245 1.005 -15.312 1.00 95.25 179 GLU A C 1
ATOM 1404 O O . GLU A 1 179 ? 16.760 0.553 -14.277 1.00 95.25 179 GLU A O 1
ATOM 1409 N N . LEU A 1 180 ? 17.263 0.296 -16.449 1.00 93.00 180 LEU A N 1
ATOM 1410 C CA . LEU A 1 180 ? 16.765 -1.083 -16.542 1.00 93.00 180 LEU A CA 1
ATOM 1411 C C . LEU A 1 180 ? 17.543 -2.043 -15.637 1.00 93.00 180 LEU A C 1
ATOM 1413 O O . LEU A 1 180 ? 16.918 -2.832 -14.935 1.00 93.00 180 LEU A O 1
ATOM 1417 N N . TYR A 1 181 ? 18.876 -1.946 -15.622 1.00 92.62 181 TYR A N 1
ATOM 1418 C CA . TYR A 1 181 ? 19.750 -2.767 -14.775 1.00 92.62 181 TYR A CA 1
ATOM 1419 C C . TYR A 1 181 ? 19.515 -2.547 -13.272 1.00 92.62 181 TYR A C 1
ATOM 1421 O O . TYR A 1 181 ? 19.779 -3.420 -12.457 1.00 92.62 181 TYR A O 1
ATOM 1429 N N . HIS A 1 182 ? 19.027 -1.373 -12.870 1.00 91.75 182 HIS A N 1
ATOM 1430 C CA . HIS A 1 182 ? 18.712 -1.105 -11.466 1.00 91.75 182 HIS A CA 1
ATOM 1431 C C . HIS A 1 182 ? 17.321 -1.595 -11.036 1.00 91.75 182 HIS A C 1
ATOM 1433 O O . HIS A 1 182 ? 17.046 -1.640 -9.836 1.00 91.75 182 HIS A O 1
ATOM 1439 N N . LEU A 1 183 ? 16.439 -1.951 -11.977 1.00 86.94 183 LEU A N 1
ATOM 1440 C CA . LEU A 1 183 ? 15.086 -2.436 -11.676 1.00 86.94 183 LEU A CA 1
ATOM 1441 C C . LEU A 1 183 ? 14.995 -3.955 -11.458 1.00 86.94 183 LEU A C 1
ATOM 1443 O O . LEU A 1 183 ? 13.960 -4.413 -10.966 1.00 86.94 183 LEU A O 1
ATOM 1447 N N . GLY A 1 184 ? 16.035 -4.719 -11.794 1.00 70.56 184 GLY A N 1
ATOM 1448 C CA . GLY A 1 184 ? 16.131 -6.170 -11.607 1.00 70.56 184 GLY A CA 1
ATOM 1449 C C . GLY A 1 184 ? 17.479 -6.706 -12.059 1.00 70.56 184 GLY A C 1
ATOM 1450 O O . GLY A 1 184 ? 17.742 -7.887 -11.751 1.00 70.56 184 GLY A O 1
#

Foldseek 3Di:
DPDPPVVVVVVVVVVPPDPPPDPPPDQDDPVVLVVLLVVLQLVVSLVSLVVCCVPPVDPPSVVVNVVSVVVLQVLLVVLLVVLVVCVVVVVLVVSVVSLVVNCSSPVPRPSSVVSVVVSVVVVVVVVLVVLLVVLVVVLVVLVVVLVVLVVVCVVPVPPPVSVVSNVVSVVSNVVSVVVNVVSD